Protein AF-A0A832B5G9-F1 (afdb_monomer_lite)

pLDDT: mean 91.31, std 9.63, range [51.28, 98.69]

Structure (mmCIF, N/CA/C/O backbone):
data_AF-A0A832B5G9-F1
#
_entry.id   AF-A0A832B5G9-F1
#
loop_
_atom_site.group_PDB
_atom_site.id
_atom_site.type_symbol
_atom_site.label_atom_id
_atom_site.label_alt_id
_atom_site.label_comp_id
_atom_site.label_asym_id
_atom_site.label_entity_id
_atom_site.label_seq_id
_atom_site.pdbx_PDB_ins_code
_atom_site.Cartn_x
_atom_site.Cartn_y
_atom_site.Cartn_z
_atom_site.occupancy
_atom_site.B_iso_or_equiv
_atom_site.auth_seq_id
_atom_site.auth_comp_id
_atom_site.auth_asym_id
_atom_site.auth_atom_id
_atom_site.pdbx_PDB_model_num
ATOM 1 N N . MET A 1 1 ? 8.593 -5.110 16.097 1.00 51.28 1 MET A N 1
ATOM 2 C CA . MET A 1 1 ? 7.770 -6.087 15.351 1.00 51.28 1 MET A CA 1
ATOM 3 C C . MET A 1 1 ? 7.594 -5.590 13.929 1.00 51.28 1 MET A C 1
ATOM 5 O O . MET A 1 1 ? 7.013 -4.530 13.738 1.00 51.28 1 MET A O 1
ATOM 9 N N . THR A 1 2 ? 8.142 -6.300 12.947 1.00 72.81 2 THR A N 1
ATOM 10 C CA . THR A 1 2 ? 8.162 -5.865 11.540 1.00 72.81 2 THR A CA 1
ATOM 11 C C . THR A 1 2 ? 7.071 -6.596 10.758 1.00 72.81 2 THR A C 1
ATOM 13 O O . THR A 1 2 ? 7.353 -7.395 9.870 1.00 72.81 2 THR A O 1
ATOM 16 N N . GLY A 1 3 ? 5.807 -6.389 11.142 1.00 87.50 3 GLY A N 1
ATOM 17 C CA . GLY A 1 3 ? 4.672 -6.914 10.383 1.00 87.50 3 GLY A CA 1
ATOM 18 C C . GLY A 1 3 ? 4.603 -6.275 8.992 1.00 87.50 3 GLY A C 1
ATOM 19 O O . GLY A 1 3 ? 5.015 -5.126 8.797 1.00 87.50 3 GLY A O 1
ATOM 20 N N . ARG A 1 4 ? 4.107 -7.030 8.011 1.00 97.12 4 ARG A N 1
ATOM 21 C CA . ARG A 1 4 ? 3.846 -6.554 6.647 1.00 97.12 4 ARG A CA 1
ATOM 22 C C . ARG A 1 4 ? 2.357 -6.670 6.350 1.00 97.12 4 ARG A C 1
ATOM 24 O O . ARG A 1 4 ? 1.709 -7.577 6.862 1.00 97.12 4 ARG A O 1
ATOM 31 N N . ALA A 1 5 ? 1.858 -5.770 5.516 1.00 98.19 5 ALA A N 1
ATOM 32 C CA . ALA A 1 5 ? 0.473 -5.735 5.080 1.00 98.19 5 ALA A CA 1
ATOM 33 C C . ALA A 1 5 ? 0.392 -5.554 3.562 1.00 98.19 5 ALA A C 1
ATOM 35 O O . ALA A 1 5 ? 1.137 -4.752 2.990 1.00 98.19 5 ALA A O 1
ATOM 36 N N . LEU A 1 6 ? -0.517 -6.284 2.923 1.00 98.50 6 LEU A N 1
ATOM 37 C CA . LEU A 1 6 ? -0.859 -6.103 1.518 1.00 98.50 6 LEU A CA 1
ATOM 38 C C . LEU A 1 6 ? -1.798 -4.903 1.374 1.00 98.50 6 LEU A C 1
ATOM 40 O O . LEU A 1 6 ? -2.820 -4.821 2.052 1.00 98.50 6 LEU A O 1
ATOM 44 N N . VAL A 1 7 ? -1.458 -3.985 0.476 1.00 98.38 7 VAL A N 1
ATOM 45 C CA . VAL A 1 7 ? -2.344 -2.903 0.049 1.00 98.38 7 VAL A CA 1
ATOM 46 C C . VAL A 1 7 ? -3.038 -3.348 -1.227 1.00 98.38 7 VAL A C 1
ATOM 48 O O . VAL A 1 7 ? -2.383 -3.698 -2.211 1.00 98.38 7 VAL A O 1
ATOM 51 N N . LEU A 1 8 ? -4.361 -3.325 -1.200 1.00 98.44 8 LEU A N 1
ATOM 52 C CA . LEU A 1 8 ? -5.223 -3.535 -2.347 1.00 98.44 8 LEU A CA 1
ATOM 53 C C . LEU A 1 8 ? -5.675 -2.186 -2.895 1.00 98.44 8 LEU A C 1
ATOM 55 O O . LEU A 1 8 ? -5.875 -1.222 -2.151 1.00 98.44 8 LEU A O 1
ATOM 59 N N . ASN A 1 9 ? -5.868 -2.132 -4.202 1.00 97.44 9 ASN A N 1
ATOM 60 C CA . ASN A 1 9 ? -6.570 -1.038 -4.847 1.00 97.44 9 ASN A CA 1
ATOM 61 C C . ASN A 1 9 ? -8.070 -1.080 -4.494 1.00 97.44 9 ASN A C 1
ATOM 63 O O . ASN A 1 9 ? -8.562 -2.099 -4.008 1.00 97.44 9 ASN A O 1
ATOM 67 N N . ALA A 1 10 ? -8.821 -0.018 -4.793 1.00 97.25 10 ALA A N 1
ATOM 68 C CA . ALA A 1 10 ? -10.275 0.019 -4.574 1.00 97.25 10 ALA A CA 1
ATOM 69 C C . ALA A 1 10 ? -11.028 -1.123 -5.295 1.00 97.25 10 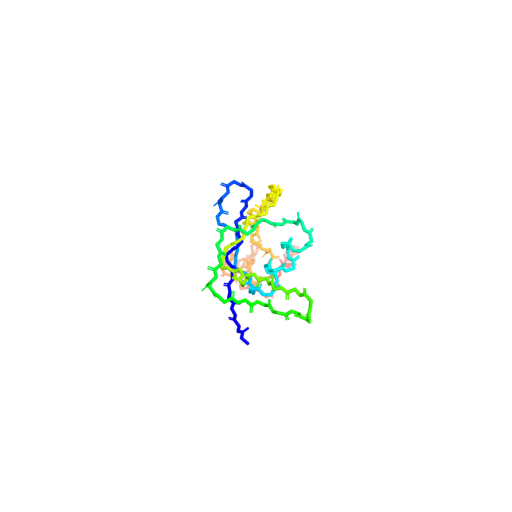ALA A C 1
ATOM 71 O O . ALA A 1 10 ? -12.082 -1.565 -4.849 1.00 97.25 10 ALA A O 1
ATOM 72 N N . THR A 1 11 ? -10.445 -1.647 -6.376 1.00 96.75 11 THR A N 1
ATOM 73 C CA . THR A 1 11 ? -10.907 -2.797 -7.172 1.00 96.75 11 THR A CA 1
ATOM 74 C C . THR A 1 11 ? -10.490 -4.164 -6.615 1.00 96.75 11 THR A C 1
ATOM 76 O O . THR A 1 11 ? -10.687 -5.170 -7.286 1.00 96.75 11 THR A O 1
ATOM 79 N N . TYR A 1 12 ? -9.900 -4.230 -5.415 1.00 96.88 12 TYR A N 1
ATOM 80 C CA . TYR A 1 12 ? -9.309 -5.438 -4.807 1.00 96.88 12 TYR A CA 1
ATOM 81 C C . TYR A 1 12 ? -8.076 -6.016 -5.525 1.00 96.88 12 TYR A C 1
ATOM 83 O O . TYR A 1 12 ? -7.541 -7.042 -5.109 1.00 96.88 12 TYR A O 1
ATOM 91 N N . GLU A 1 13 ? -7.558 -5.347 -6.552 1.00 96.12 13 GLU A N 1
ATOM 92 C CA . GLU A 1 13 ? -6.298 -5.733 -7.188 1.00 96.12 13 GLU A CA 1
ATOM 93 C C . GLU A 1 13 ? -5.114 -5.480 -6.242 1.00 96.12 13 GLU A C 1
ATOM 95 O O . GLU A 1 13 ? -5.034 -4.436 -5.590 1.00 96.12 13 GLU A O 1
ATOM 100 N N . ALA A 1 14 ? -4.164 -6.415 -6.176 1.00 96.12 14 ALA A N 1
ATOM 101 C CA . ALA A 1 14 ? -2.962 -6.259 -5.362 1.00 96.12 14 ALA A CA 1
ATOM 102 C C . ALA A 1 14 ? -2.100 -5.087 -5.866 1.00 96.12 14 ALA A C 1
ATOM 104 O O . ALA A 1 14 ? -1.680 -5.068 -7.023 1.00 96.12 14 ALA A O 1
ATOM 105 N N . LEU A 1 15 ? -1.815 -4.125 -4.984 1.00 95.44 15 LEU A N 1
ATOM 106 C CA . LEU A 1 15 ? -1.070 -2.912 -5.316 1.00 95.44 15 LEU A CA 1
ATOM 107 C C . LEU A 1 15 ? 0.405 -3.037 -4.916 1.00 95.44 15 LEU A C 1
ATOM 109 O O . LEU A 1 15 ? 1.302 -2.942 -5.752 1.00 95.44 15 LEU A O 1
ATOM 113 N N . CYS A 1 16 ? 0.666 -3.227 -3.623 1.00 96.12 16 CYS A N 1
ATOM 114 C CA . CYS A 1 16 ? 2.013 -3.351 -3.067 1.00 96.12 16 CYS A CA 1
ATOM 115 C C . CYS A 1 16 ? 1.971 -3.892 -1.632 1.00 96.12 16 CYS A C 1
ATOM 117 O O . CYS A 1 16 ? 0.905 -4.064 -1.047 1.00 96.12 16 CYS A O 1
ATOM 119 N N . VAL A 1 17 ? 3.142 -4.135 -1.041 1.00 97.69 17 VAL A N 1
ATOM 120 C CA . VAL A 1 17 ? 3.277 -4.529 0.367 1.00 97.69 17 VAL A CA 1
ATOM 121 C C . VAL A 1 17 ? 3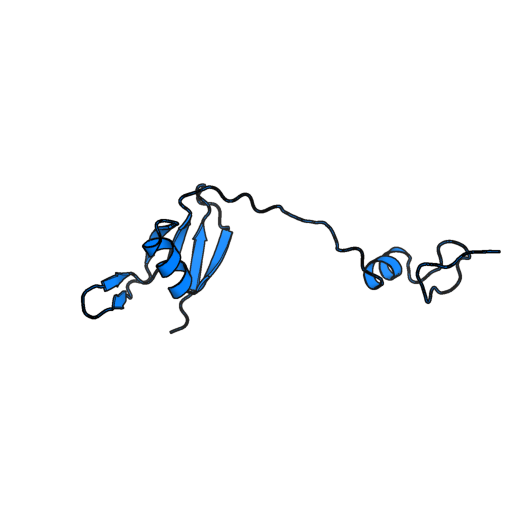.949 -3.402 1.146 1.00 97.69 17 VAL A C 1
ATOM 123 O O . VAL A 1 17 ? 4.988 -2.886 0.736 1.00 97.69 17 VAL A O 1
ATOM 126 N N . VAL A 1 18 ? 3.371 -3.039 2.288 1.00 97.75 18 VAL A N 1
ATOM 127 C CA . VAL A 1 18 ? 3.892 -2.014 3.206 1.00 97.75 18 VAL A CA 1
ATOM 128 C C . VAL A 1 18 ? 4.102 -2.602 4.602 1.00 97.75 18 VAL A C 1
ATOM 130 O O . VAL A 1 18 ? 3.750 -3.750 4.867 1.00 97.75 18 VAL A O 1
ATOM 133 N N . SER A 1 19 ? 4.688 -1.835 5.524 1.00 97.94 19 SER A N 1
ATOM 134 C CA . SER A 1 19 ? 4.714 -2.237 6.935 1.00 97.94 19 SER A CA 1
ATOM 135 C C . SER A 1 19 ? 3.308 -2.191 7.539 1.00 97.94 19 SER A C 1
ATOM 137 O O . SER A 1 19 ? 2.515 -1.310 7.198 1.00 97.94 19 SER A O 1
ATOM 139 N N . SER A 1 20 ? 3.013 -3.080 8.488 1.00 97.19 20 SER A N 1
ATOM 140 C CA . SER A 1 20 ? 1.722 -3.092 9.194 1.00 97.19 20 SER A CA 1
ATOM 141 C C . SER A 1 20 ? 1.424 -1.753 9.881 1.00 97.19 20 SER A C 1
ATOM 143 O O . SER A 1 20 ? 0.289 -1.285 9.856 1.00 97.19 20 SER A O 1
ATOM 145 N N . ARG A 1 21 ? 2.456 -1.048 10.370 1.00 96.44 21 ARG A N 1
ATOM 146 C CA . ARG A 1 21 ? 2.317 0.311 10.922 1.00 96.44 21 ARG A CA 1
ATOM 147 C C . ARG A 1 21 ? 1.867 1.325 9.869 1.00 96.44 21 ARG A C 1
ATOM 149 O O . ARG A 1 21 ? 1.029 2.167 10.166 1.00 96.44 21 ARG A O 1
ATOM 156 N N . ARG A 1 22 ? 2.416 1.273 8.650 1.00 97.75 22 ARG A N 1
ATOM 157 C CA . ARG A 1 22 ? 1.997 2.173 7.564 1.00 97.75 22 ARG A CA 1
ATOM 158 C C . ARG A 1 22 ? 0.571 1.865 7.116 1.00 97.75 22 ARG A C 1
ATOM 160 O O . ARG A 1 22 ? -0.185 2.798 6.882 1.00 97.75 22 ARG A O 1
ATOM 167 N N . ALA A 1 23 ? 0.204 0.587 7.037 1.00 98.06 23 ALA A N 1
ATOM 168 C CA . ALA A 1 23 ? -1.171 0.188 6.755 1.00 98.06 23 ALA A CA 1
ATOM 169 C C . ALA A 1 23 ? -2.145 0.694 7.829 1.00 98.06 23 ALA A C 1
ATOM 171 O O . ALA A 1 23 ? -3.187 1.231 7.478 1.00 98.06 23 ALA A O 1
ATOM 172 N N . LEU A 1 24 ? -1.775 0.621 9.114 1.00 97.69 24 LEU A N 1
ATOM 173 C CA . LEU A 1 24 ? -2.594 1.180 10.193 1.00 97.69 24 LEU A CA 1
ATOM 174 C C . LEU A 1 24 ? -2.801 2.687 10.016 1.00 97.69 24 LEU A C 1
ATOM 176 O O . LEU A 1 24 ? -3.922 3.158 10.135 1.00 97.69 24 LEU A O 1
ATOM 180 N N . VAL A 1 25 ? -1.739 3.437 9.704 1.00 97.81 25 VAL A N 1
ATOM 181 C CA . VAL A 1 25 ? -1.847 4.887 9.466 1.00 97.81 25 VAL A CA 1
ATOM 182 C C . VAL A 1 25 ? -2.804 5.194 8.313 1.00 97.81 25 VAL A C 1
ATOM 184 O O . VAL A 1 25 ? -3.580 6.129 8.427 1.00 97.81 25 VAL A O 1
ATOM 187 N N . LEU A 1 26 ? -2.796 4.402 7.235 1.00 98.12 26 LEU A N 1
ATOM 188 C CA . LEU A 1 26 ? -3.749 4.583 6.132 1.00 98.12 26 LEU A CA 1
ATOM 189 C C . LEU A 1 26 ? -5.201 4.365 6.572 1.00 98.12 26 LEU A C 1
ATOM 191 O O . LEU A 1 26 ? -6.075 5.075 6.090 1.00 98.12 26 LEU A O 1
ATOM 195 N N . VAL A 1 27 ? -5.444 3.409 7.473 1.00 98.00 27 VAL A N 1
ATOM 196 C CA . VAL A 1 27 ? -6.782 3.155 8.024 1.00 98.00 27 VAL A CA 1
ATOM 197 C C . VAL A 1 27 ? -7.225 4.277 8.956 1.00 98.00 27 VAL A C 1
ATOM 199 O O . VAL A 1 27 ? -8.350 4.742 8.857 1.00 98.00 27 VAL A O 1
ATOM 202 N N . LEU A 1 28 ? -6.337 4.749 9.833 1.00 97.31 28 LEU A N 1
ATOM 203 C CA . LEU A 1 28 ? -6.641 5.837 10.770 1.00 97.31 28 LEU A CA 1
ATOM 204 C C . LEU A 1 28 ? -6.864 7.192 10.085 1.00 97.31 28 LEU A C 1
ATOM 206 O O . LEU A 1 28 ? -7.497 8.062 10.668 1.00 97.31 28 LEU A O 1
ATOM 210 N N . ASP A 1 29 ? -6.310 7.375 8.889 1.00 98.06 29 ASP A N 1
ATOM 211 C CA . ASP A 1 29 ? -6.449 8.582 8.067 1.00 98.06 29 ASP A CA 1
ATOM 212 C C . ASP A 1 29 ? -7.598 8.457 7.044 1.00 98.06 29 ASP A C 1
ATOM 214 O O . ASP A 1 29 ? -7.632 9.196 6.064 1.00 98.06 29 ASP A O 1
ATOM 218 N N . ASP A 1 30 ? -8.479 7.457 7.205 1.00 97.94 30 ASP A N 1
ATOM 219 C CA . ASP A 1 30 ? -9.629 7.151 6.335 1.00 97.94 30 ASP A CA 1
ATOM 220 C C . ASP A 1 30 ? -9.284 6.940 4.840 1.00 97.94 30 ASP A C 1
ATOM 222 O O . ASP A 1 30 ? -10.141 6.948 3.950 1.00 97.94 30 ASP A O 1
ATOM 226 N N . LYS A 1 31 ? -8.005 6.689 4.535 1.00 98.12 31 LYS A N 1
ATOM 227 C CA . LYS A 1 31 ? -7.499 6.431 3.174 1.00 98.12 31 LYS A CA 1
ATOM 228 C C . LYS A 1 31 ? -7.603 4.971 2.763 1.00 98.12 31 LYS A C 1
ATOM 230 O O . LYS A 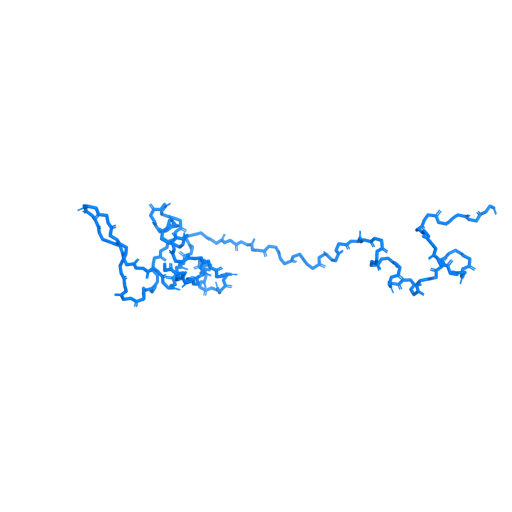1 31 ? -7.454 4.659 1.576 1.00 98.12 31 LYS A O 1
ATOM 235 N N . ALA A 1 32 ? -7.779 4.078 3.727 1.00 98.44 32 ALA A N 1
ATOM 236 C CA . ALA A 1 32 ? -7.925 2.659 3.485 1.00 98.44 32 ALA A CA 1
ATOM 237 C C . ALA A 1 32 ? -8.867 2.009 4.494 1.00 98.44 32 ALA A C 1
ATOM 239 O O . ALA A 1 32 ? -8.951 2.411 5.646 1.00 98.44 32 ALA A O 1
ATOM 240 N N . GLU A 1 33 ? -9.502 0.928 4.078 1.00 98.25 33 GLU A N 1
ATOM 241 C CA . GLU A 1 33 ? -10.309 0.077 4.937 1.00 98.25 33 GLU A CA 1
ATOM 242 C C . GLU A 1 33 ? -9.527 -1.184 5.310 1.00 98.25 33 GLU A C 1
ATOM 244 O O . GLU A 1 33 ? -8.800 -1.761 4.491 1.00 98.25 33 GLU A O 1
ATOM 249 N N . LEU A 1 34 ? -9.684 -1.637 6.554 1.00 98.19 34 LEU A N 1
ATOM 250 C CA . LEU A 1 34 ? -9.134 -2.912 6.997 1.00 98.19 34 LEU A CA 1
ATOM 251 C C . LEU A 1 34 ? -9.917 -4.064 6.359 1.00 98.19 34 LEU A C 1
ATOM 253 O O . LEU A 1 34 ? -11.103 -4.229 6.620 1.00 98.19 34 LEU A O 1
ATOM 257 N N . VAL A 1 35 ? -9.228 -4.898 5.581 1.00 98.38 35 VAL A N 1
ATOM 258 C CA . VAL A 1 35 ? -9.816 -6.112 4.990 1.00 98.38 35 VAL A CA 1
ATOM 259 C C . VAL A 1 35 ? -9.508 -7.330 5.853 1.00 98.38 35 VAL A C 1
ATOM 261 O O . VAL A 1 35 ? -10.363 -8.185 6.063 1.00 98.38 35 VAL A O 1
ATOM 264 N N . HIS A 1 36 ? -8.278 -7.419 6.360 1.00 98.31 36 HIS A N 1
ATOM 265 C CA . HIS A 1 36 ? -7.846 -8.527 7.201 1.00 98.31 36 HIS A CA 1
ATOM 266 C C . HIS A 1 36 ? -6.803 -8.064 8.223 1.00 98.31 36 HIS A C 1
ATOM 268 O O . HIS A 1 36 ? -5.933 -7.241 7.916 1.00 98.31 36 HIS A O 1
ATOM 274 N N . GLY A 1 37 ? -6.894 -8.598 9.442 1.00 97.06 37 GLY A N 1
ATOM 275 C CA . GLY A 1 37 ? -5.927 -8.389 10.519 1.00 97.06 37 GLY A CA 1
ATOM 276 C C . GLY A 1 37 ? -5.134 -9.660 10.823 1.00 97.06 37 GLY A C 1
ATOM 277 O O . GLY A 1 37 ? -5.544 -10.756 10.457 1.00 97.06 37 GLY A O 1
ATOM 278 N N . THR A 1 38 ? -3.997 -9.537 11.505 1.00 96.06 38 THR A N 1
ATOM 279 C CA . THR A 1 38 ? -3.156 -10.693 11.888 1.00 96.06 38 THR A CA 1
ATOM 280 C C . THR A 1 38 ? -3.644 -11.429 13.143 1.00 96.06 38 THR A C 1
ATOM 282 O O . THR A 1 38 ? -3.036 -12.416 13.546 1.00 96.06 38 THR A O 1
ATOM 285 N N . GLY A 1 39 ? -4.682 -10.916 13.811 1.00 94.88 39 GLY A N 1
ATOM 286 C CA . GLY A 1 39 ? -5.092 -11.334 15.158 1.00 94.88 39 GLY A CA 1
ATOM 287 C C . GLY A 1 39 ? -4.286 -10.681 16.290 1.00 94.88 39 GLY A C 1
ATOM 288 O O . GLY A 1 39 ? -4.640 -10.834 17.455 1.00 94.88 39 GLY A O 1
ATOM 289 N N . ARG A 1 40 ? -3.222 -9.927 15.974 1.00 95.19 40 ARG A N 1
ATOM 290 C CA . ARG A 1 40 ? -2.516 -9.060 16.934 1.00 95.19 40 ARG A CA 1
ATOM 291 C C . ARG A 1 40 ? -3.124 -7.660 16.937 1.00 95.19 40 ARG A C 1
ATOM 293 O O . ARG A 1 40 ? -3.853 -7.290 16.020 1.00 95.19 40 ARG A O 1
ATOM 300 N N . GLU A 1 41 ? -2.762 -6.856 17.934 1.00 96.12 41 GLU A N 1
ATOM 301 C CA . GLU A 1 41 ? -3.258 -5.487 18.089 1.00 96.12 41 GLU A CA 1
ATOM 302 C C . GLU A 1 41 ? -2.131 -4.485 18.362 1.00 96.12 41 GLU A C 1
ATOM 304 O O . GLU A 1 41 ? -1.182 -4.756 19.103 1.00 96.12 41 GLU A O 1
ATOM 309 N N . TYR A 1 42 ? -2.284 -3.283 17.815 1.00 94.44 42 TYR A N 1
ATOM 310 C CA . TYR A 1 42 ? -1.645 -2.070 18.304 1.00 94.44 42 TYR A CA 1
ATOM 311 C C . TYR A 1 42 ? -2.451 -1.501 19.466 1.00 94.44 42 TYR A C 1
ATOM 313 O O . TYR A 1 42 ? -3.677 -1.460 19.422 1.00 94.44 42 TYR A O 1
ATOM 321 N N . ARG A 1 43 ? -1.766 -1.017 20.502 1.00 95.12 43 ARG A N 1
ATOM 322 C CA . ARG A 1 43 ? -2.412 -0.445 21.687 1.00 95.12 43 ARG A CA 1
ATOM 323 C C . ARG A 1 43 ? -1.897 0.962 21.951 1.00 95.12 43 ARG A C 1
ATOM 325 O O . ARG A 1 43 ? -0.693 1.200 21.871 1.00 95.12 43 ARG A O 1
ATOM 332 N N . SER A 1 44 ? -2.810 1.862 22.285 1.00 92.31 44 SER A N 1
ATOM 333 C CA . SER A 1 44 ? -2.531 3.115 22.982 1.00 92.31 44 SER A CA 1
ATOM 334 C C . SER A 1 44 ? -3.117 3.033 24.393 1.00 92.31 44 SER A C 1
ATOM 336 O O . SER A 1 44 ? -3.753 2.041 24.750 1.00 92.31 44 SER A O 1
ATOM 338 N N . GLU A 1 45 ? -2.918 4.069 25.205 1.00 96.19 45 GLU A N 1
ATOM 339 C CA . GLU A 1 45 ? -3.528 4.148 26.539 1.00 96.19 45 GLU A CA 1
ATOM 340 C C . GLU A 1 45 ? -5.060 3.995 26.486 1.00 96.19 45 GLU A C 1
ATOM 342 O O . GLU A 1 45 ? -5.655 3.360 27.351 1.00 96.19 45 GLU A O 1
ATOM 347 N N . ARG A 1 46 ? -5.699 4.548 25.446 1.00 96.88 46 ARG A N 1
ATOM 348 C CA . ARG A 1 46 ? -7.162 4.688 25.365 1.00 96.88 46 ARG A CA 1
ATOM 349 C C . ARG A 1 46 ? -7.814 3.871 24.255 1.00 96.88 46 ARG A C 1
ATOM 351 O O . ARG A 1 46 ? -9.035 3.844 24.169 1.00 96.88 46 ARG A O 1
ATOM 358 N N . ALA A 1 47 ? -7.031 3.238 23.385 1.00 94.88 47 ALA A N 1
ATOM 359 C CA . ALA A 1 47 ? -7.553 2.559 22.206 1.00 94.88 47 ALA A CA 1
ATOM 360 C C . ALA A 1 47 ? -6.743 1.315 21.843 1.00 94.88 47 ALA A C 1
ATOM 362 O O . ALA A 1 47 ? -5.563 1.173 22.177 1.00 94.88 47 ALA A O 1
ATOM 363 N N . ARG A 1 48 ? -7.395 0.413 21.115 1.00 96.31 48 ARG A N 1
ATOM 364 C CA . ARG A 1 48 ? -6.789 -0.784 20.537 1.00 96.31 48 ARG A CA 1
ATOM 365 C C . ARG A 1 48 ? -7.175 -0.845 19.072 1.00 96.31 48 ARG A C 1
ATOM 367 O O . ARG A 1 48 ? -8.322 -0.574 18.731 1.00 96.31 48 ARG A O 1
ATOM 374 N N . PHE A 1 49 ? -6.213 -1.184 18.229 1.00 95.88 49 PHE A N 1
ATOM 375 C CA . PHE A 1 49 ? -6.404 -1.287 16.793 1.00 95.88 49 PHE A CA 1
ATOM 376 C C . PHE A 1 49 ? -5.879 -2.636 16.316 1.00 95.88 49 PHE A C 1
ATOM 378 O O . PHE A 1 49 ? -4.757 -2.995 16.675 1.00 95.88 49 PHE A O 1
ATOM 385 N N . PRO A 1 50 ? -6.625 -3.378 15.489 1.00 96.75 50 PRO A N 1
ATOM 386 C CA . PRO A 1 50 ? -6.115 -4.609 14.900 1.00 96.75 50 PRO A CA 1
ATOM 387 C C . PRO A 1 50 ? -4.859 -4.316 14.071 1.00 96.75 50 PRO A C 1
ATOM 389 O O . PRO A 1 50 ? -4.789 -3.317 13.353 1.00 96.75 50 PRO A O 1
ATOM 392 N N . GLU A 1 51 ? -3.849 -5.180 14.163 1.00 97.44 51 GLU A N 1
ATOM 393 C CA . GLU A 1 51 ? -2.681 -5.090 13.294 1.00 97.44 51 GLU A CA 1
ATOM 394 C C . GLU A 1 51 ? -3.084 -5.507 11.870 1.00 97.44 51 GLU A C 1
ATOM 396 O O . GLU A 1 51 ? -3.444 -6.671 11.663 1.00 97.44 51 GLU A O 1
ATOM 401 N N . PRO A 1 52 ? -2.999 -4.607 10.873 1.00 98.06 52 PRO A N 1
ATOM 402 C CA . PRO A 1 52 ? -3.439 -4.931 9.525 1.00 98.06 52 PRO A CA 1
ATOM 403 C C . PRO A 1 52 ? -2.490 -5.915 8.843 1.00 98.06 52 PRO A C 1
ATOM 405 O O . PRO A 1 52 ? -1.269 -5.736 8.875 1.00 98.06 52 PRO A O 1
ATOM 408 N N . SER A 1 53 ? -3.062 -6.910 8.168 1.00 98.06 53 SER A N 1
ATOM 409 C CA . SER A 1 53 ? -2.374 -7.794 7.218 1.00 98.06 53 SER A CA 1
ATOM 410 C C . SER A 1 53 ? -2.822 -7.542 5.779 1.00 98.06 53 SER A C 1
ATOM 412 O O . SER A 1 53 ? -2.035 -7.745 4.855 1.00 98.06 53 SER A O 1
ATOM 414 N N . VAL A 1 54 ? -4.045 -7.040 5.578 1.00 98.50 54 VAL A N 1
ATOM 415 C CA . VAL A 1 54 ? -4.557 -6.595 4.277 1.00 98.50 54 VAL A CA 1
ATOM 416 C C . VAL A 1 54 ? -5.416 -5.344 4.465 1.00 98.50 54 VAL A C 1
ATOM 418 O O . VAL A 1 54 ? -6.322 -5.332 5.301 1.00 98.50 54 VAL A O 1
ATOM 421 N N . VAL A 1 55 ? -5.157 -4.303 3.674 1.00 98.69 55 VAL A N 1
ATOM 422 C CA . VAL A 1 55 ? -5.970 -3.077 3.619 1.00 98.69 55 VAL A CA 1
ATOM 423 C C . VAL A 1 55 ? -6.353 -2.758 2.179 1.00 98.69 55 VAL A C 1
ATOM 425 O O . VAL A 1 55 ? -5.587 -3.052 1.264 1.00 98.69 55 VAL A O 1
ATOM 428 N N . ARG A 1 56 ? -7.512 -2.136 1.968 1.00 98.62 56 ARG A N 1
ATOM 429 C CA . ARG A 1 56 ? -7.997 -1.698 0.652 1.00 98.62 56 ARG A CA 1
ATOM 430 C C . ARG A 1 56 ? -8.053 -0.183 0.608 1.00 98.62 56 ARG A C 1
ATOM 432 O O . ARG A 1 56 ? -8.686 0.409 1.468 1.00 98.62 56 A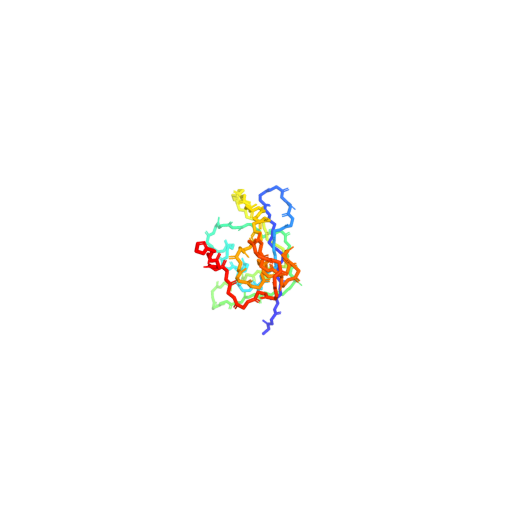RG A O 1
ATOM 439 N N . LEU A 1 57 ? -7.425 0.444 -0.382 1.00 98.50 57 LEU A N 1
ATOM 440 C CA . LEU A 1 57 ? -7.532 1.892 -0.564 1.00 98.50 57 LEU A CA 1
ATOM 441 C C . LEU A 1 57 ? -8.981 2.297 -0.860 1.00 98.50 57 LEU A C 1
ATOM 443 O O . LEU A 1 57 ? -9.645 1.663 -1.679 1.00 98.50 57 LEU A O 1
ATOM 447 N N . SER A 1 58 ? -9.439 3.381 -0.235 1.00 97.94 58 SER A N 1
ATOM 448 C CA . SER A 1 58 ? -10.797 3.917 -0.422 1.00 97.94 58 SER A CA 1
ATOM 449 C C . SER A 1 58 ? -11.008 4.489 -1.830 1.00 97.94 58 SER A C 1
ATOM 451 O O . SER A 1 58 ? -12.131 4.593 -2.313 1.00 97.94 58 SER A O 1
ATOM 453 N N . GLN A 1 59 ? -9.920 4.868 -2.505 1.00 96.88 59 GLN A N 1
ATOM 454 C CA . GLN A 1 59 ? -9.934 5.436 -3.849 1.00 96.88 59 GLN A CA 1
ATOM 455 C C . GLN A 1 59 ? -9.078 4.609 -4.802 1.00 96.88 59 GLN A C 1
ATOM 457 O O . GLN A 1 59 ? -8.043 4.054 -4.425 1.00 96.88 59 GLN A O 1
ATOM 462 N N . TYR A 1 60 ? -9.507 4.559 -6.063 1.00 95.81 60 TYR A N 1
ATOM 463 C CA . TYR A 1 60 ? -8.764 3.878 -7.110 1.00 95.81 60 TYR A CA 1
ATOM 464 C C . TYR A 1 60 ? -7.468 4.628 -7.434 1.00 95.81 60 TYR A C 1
ATOM 466 O O . TYR A 1 60 ? -7.493 5.782 -7.866 1.00 95.81 60 TYR A O 1
ATOM 474 N N . VAL A 1 61 ? -6.331 3.949 -7.281 1.00 92.69 61 VAL A N 1
ATOM 475 C CA . VAL A 1 61 ? -5.019 4.472 -7.675 1.00 92.69 61 VAL A CA 1
ATOM 476 C C . VAL A 1 61 ? -4.595 3.819 -8.981 1.00 92.69 61 VAL A C 1
ATOM 478 O O . VAL A 1 61 ? -4.280 2.631 -9.039 1.00 92.69 61 VAL A O 1
ATOM 481 N N . ARG A 1 62 ? -4.533 4.616 -10.050 1.00 90.38 62 ARG A N 1
ATOM 482 C CA . ARG A 1 62 ? -3.942 4.178 -11.314 1.00 90.38 62 ARG A CA 1
ATOM 483 C C . ARG A 1 62 ? -2.423 4.210 -11.181 1.00 90.38 62 ARG A C 1
ATOM 485 O O . ARG A 1 62 ? -1.836 5.285 -11.225 1.00 90.38 62 ARG A O 1
ATOM 492 N N . ILE A 1 63 ? -1.780 3.049 -11.070 1.00 81.38 63 ILE A N 1
ATOM 493 C CA . ILE A 1 63 ? -0.320 2.963 -11.190 1.00 81.38 63 ILE A CA 1
ATOM 494 C C . ILE A 1 63 ? 0.039 3.064 -12.675 1.00 81.38 63 ILE A C 1
ATOM 496 O O . ILE A 1 63 ? -0.316 2.166 -13.447 1.00 81.38 63 ILE A O 1
ATOM 500 N N . PRO A 1 64 ? 0.750 4.117 -13.115 1.00 76.00 64 PRO A N 1
ATOM 501 C CA . PRO A 1 64 ? 1.291 4.143 -14.459 1.00 76.00 64 PRO A CA 1
ATOM 502 C C . PRO A 1 64 ? 2.314 3.012 -14.563 1.00 76.00 64 PRO A C 1
ATOM 504 O O . PRO A 1 64 ? 3.362 3.055 -13.919 1.00 76.00 64 PRO A O 1
ATOM 507 N N . ARG A 1 65 ? 2.026 1.986 -15.369 1.00 68.62 65 ARG A N 1
ATOM 508 C CA . ARG A 1 65 ? 3.036 1.007 -15.784 1.00 68.62 65 ARG A CA 1
ATOM 509 C C . ARG A 1 65 ? 4.030 1.733 -16.689 1.00 68.62 65 ARG A C 1
ATOM 511 O O . ARG A 1 65 ? 3.884 1.733 -17.907 1.00 68.62 65 ARG A O 1
ATOM 518 N N . GLN A 1 66 ? 4.996 2.438 -16.107 1.00 63.38 66 GLN A N 1
ATOM 519 C CA . GLN A 1 66 ? 6.069 3.034 -16.890 1.00 63.38 66 GLN A CA 1
ATOM 520 C C . GLN A 1 66 ? 7.085 1.951 -17.240 1.00 63.38 66 GLN A C 1
ATOM 522 O O . GLN A 1 66 ? 8.077 1.754 -16.551 1.00 63.38 66 GLN A O 1
ATOM 527 N N . THR A 1 67 ? 6.863 1.303 -18.378 1.00 60.91 67 THR A N 1
ATOM 528 C CA . THR A 1 67 ? 7.897 0.565 -19.118 1.00 60.91 67 THR A CA 1
ATOM 529 C C . THR A 1 67 ? 8.756 1.531 -19.942 1.00 60.91 67 THR A C 1
ATOM 531 O O . THR A 1 67 ? 9.181 1.215 -21.048 1.00 60.91 67 THR A O 1
ATOM 534 N N . LYS A 1 68 ? 8.982 2.765 -19.470 1.00 64.62 68 LYS A N 1
ATOM 535 C CA . LYS A 1 68 ? 9.983 3.622 -20.104 1.00 64.62 68 LYS A CA 1
ATOM 536 C C . LYS A 1 68 ? 11.319 3.198 -19.527 1.00 64.62 68 LYS A C 1
ATOM 538 O O . LYS A 1 68 ? 11.667 3.591 -18.418 1.00 64.62 68 LYS A O 1
ATOM 543 N N . VAL A 1 69 ? 12.037 2.357 -20.270 1.00 69.31 69 VAL A N 1
ATOM 544 C CA . VAL A 1 69 ? 13.458 2.124 -20.010 1.00 69.31 69 VAL A CA 1
ATOM 545 C C . VAL A 1 69 ? 14.104 3.503 -19.986 1.00 69.31 69 VAL A C 1
ATOM 547 O O . VAL A 1 69 ? 14.068 4.222 -20.985 1.00 69.31 69 VAL A O 1
ATOM 550 N N . ALA A 1 70 ? 14.603 3.914 -18.822 1.00 75.00 70 ALA A N 1
ATOM 551 C CA . ALA A 1 70 ? 15.322 5.169 -18.706 1.00 75.00 70 ALA A CA 1
ATOM 552 C C . ALA A 1 70 ? 16.503 5.114 -19.682 1.00 75.00 70 ALA A C 1
ATOM 554 O O . ALA A 1 70 ? 17.374 4.251 -19.548 1.00 75.00 70 ALA A O 1
ATOM 555 N N . ILE A 1 71 ? 16.507 6.002 -20.681 1.00 81.94 71 ILE A N 1
ATOM 556 C CA . ILE A 1 71 ? 17.608 6.105 -21.637 1.00 81.94 71 ILE A CA 1
ATOM 557 C C . ILE A 1 71 ? 18.810 6.641 -20.863 1.00 81.94 71 ILE A C 1
ATOM 559 O O . ILE A 1 71 ? 18.930 7.827 -20.574 1.00 81.94 71 ILE A O 1
ATOM 563 N N . SER A 1 72 ? 19.679 5.722 -20.473 1.00 87.69 72 SER A N 1
ATOM 564 C CA . SER A 1 72 ? 20.968 5.983 -19.851 1.00 87.69 72 SER A CA 1
ATOM 565 C C . SER A 1 72 ? 22.085 5.738 -20.860 1.00 87.69 72 SER A C 1
ATOM 567 O O . SER A 1 72 ? 21.917 4.984 -21.822 1.00 87.69 72 SER A O 1
ATOM 569 N N . ARG A 1 73 ? 23.272 6.294 -20.595 1.00 88.88 73 ARG A N 1
ATOM 570 C CA . ARG A 1 73 ? 24.474 6.002 -21.392 1.00 88.88 73 ARG A CA 1
ATOM 571 C C . ARG A 1 73 ? 24.699 4.500 -21.573 1.00 88.88 73 ARG A C 1
ATOM 573 O O . ARG A 1 73 ? 24.911 4.040 -22.686 1.00 88.88 73 ARG A O 1
ATOM 580 N N . ARG A 1 74 ? 24.549 3.726 -20.492 1.00 88.88 74 ARG A N 1
ATOM 581 C CA . ARG A 1 74 ? 24.677 2.260 -20.523 1.00 88.88 74 ARG A CA 1
ATOM 582 C C . ARG A 1 74 ? 23.661 1.601 -21.451 1.00 88.88 74 ARG A C 1
ATOM 584 O O . ARG A 1 74 ? 24.046 0.735 -22.223 1.00 88.88 74 ARG A O 1
ATOM 591 N N . SER A 1 75 ? 22.390 2.006 -21.401 1.00 90.12 75 SER A N 1
ATOM 592 C CA . SER A 1 75 ? 21.369 1.421 -22.281 1.00 90.12 75 SER A CA 1
ATOM 593 C C . SER A 1 75 ? 21.573 1.788 -23.751 1.00 90.12 75 SER A C 1
ATOM 595 O O . SER A 1 75 ? 21.262 0.970 -24.607 1.00 90.12 75 SER A O 1
ATOM 597 N N . VAL A 1 76 ? 22.116 2.975 -24.050 1.00 90.50 76 VAL A N 1
ATOM 598 C CA . VAL A 1 76 ? 22.444 3.370 -25.432 1.00 90.50 76 VAL A CA 1
ATOM 599 C C . VAL A 1 76 ? 23.604 2.527 -25.962 1.00 90.50 76 VAL A C 1
ATOM 601 O O . VAL A 1 76 ? 23.459 1.902 -27.005 1.00 90.50 76 VAL A O 1
ATOM 604 N N . PHE A 1 77 ? 24.701 2.396 -25.205 1.00 92.50 77 PHE A N 1
ATOM 605 C CA . PHE A 1 77 ? 25.816 1.531 -25.610 1.00 92.50 77 PHE A CA 1
ATOM 606 C C . PHE A 1 77 ? 25.404 0.067 -25.773 1.00 92.50 77 PHE A C 1
ATOM 608 O O . PHE A 1 77 ? 25.822 -0.573 -26.731 1.00 92.50 77 PHE A O 1
ATOM 615 N N . ALA A 1 78 ? 24.569 -0.457 -24.872 1.00 91.19 78 ALA A N 1
ATOM 616 C CA . ALA A 1 78 ? 24.070 -1.824 -24.979 1.00 91.19 78 ALA A CA 1
ATOM 617 C C . ALA A 1 78 ? 23.189 -2.024 -26.225 1.00 91.19 78 ALA A C 1
ATOM 619 O O . ALA A 1 78 ? 23.339 -3.031 -26.912 1.00 91.19 78 ALA A O 1
ATOM 620 N N . ARG A 1 79 ? 22.308 -1.060 -26.543 1.00 89.81 79 ARG A N 1
ATOM 621 C CA . ARG A 1 79 ? 21.484 -1.072 -27.766 1.00 89.81 79 ARG A CA 1
ATOM 622 C C . ARG A 1 79 ? 22.354 -1.085 -29.023 1.00 89.81 79 ARG A C 1
ATOM 624 O O . ARG A 1 79 ? 22.072 -1.832 -29.951 1.00 89.81 79 ARG A O 1
ATOM 631 N N . ASP A 1 80 ? 23.413 -0.285 -29.014 1.00 92.50 80 ASP A N 1
ATOM 632 C CA . ASP A 1 80 ? 24.280 -0.039 -30.168 1.00 92.50 80 ASP A CA 1
ATOM 633 C C . ASP A 1 80 ? 25.470 -1.019 -30.236 1.00 92.50 80 ASP A C 1
ATOM 635 O O . ASP A 1 80 ? 26.382 -0.852 -31.046 1.00 92.50 80 ASP A O 1
ATOM 639 N N . GLY A 1 81 ? 25.497 -2.043 -29.373 1.00 93.19 81 GLY A N 1
ATOM 640 C CA . GLY A 1 81 ? 26.554 -3.059 -29.342 1.00 93.19 81 GLY A CA 1
ATOM 641 C C . GLY A 1 81 ? 27.947 -2.494 -29.054 1.00 93.19 81 GLY A C 1
ATOM 642 O O . GLY A 1 81 ? 28.938 -3.027 -29.549 1.00 93.19 81 GLY A O 1
ATOM 643 N N . HIS A 1 82 ? 28.025 -1.399 -28.293 1.00 93.88 82 HIS A N 1
ATOM 644 C CA . HIS A 1 82 ? 29.246 -0.628 -28.036 1.00 93.88 82 HIS A CA 1
ATOM 645 C C . HIS A 1 82 ? 29.935 -0.111 -29.314 1.00 93.88 82 HIS A C 1
ATOM 647 O O . HIS A 1 82 ? 31.150 0.101 -29.324 1.00 93.88 82 HIS A O 1
ATOM 653 N N . ARG A 1 83 ? 29.170 0.112 -30.392 1.00 93.50 83 ARG A N 1
ATOM 654 C CA . ARG A 1 83 ? 29.668 0.643 -31.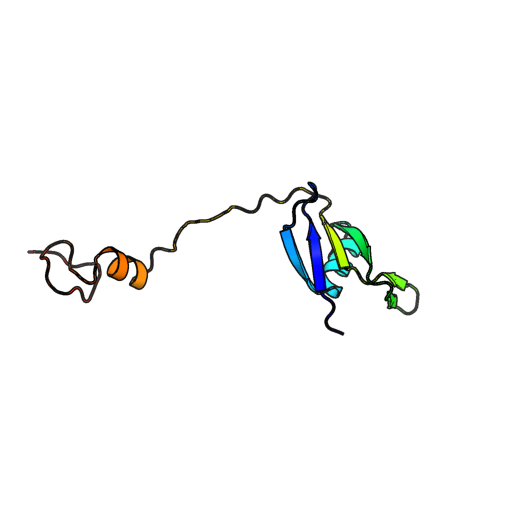669 1.00 93.50 83 ARG A CA 1
ATOM 655 C C . ARG A 1 83 ? 29.075 2.005 -31.989 1.00 93.50 83 ARG A C 1
ATOM 657 O O . ARG A 1 83 ? 27.894 2.263 -31.755 1.00 93.50 83 ARG A O 1
ATOM 664 N N . CYS A 1 84 ? 29.908 2.870 -32.558 1.00 92.06 84 CYS A N 1
ATOM 665 C CA . CYS A 1 84 ? 29.504 4.189 -33.008 1.00 92.06 84 CYS A CA 1
ATOM 666 C C . CYS A 1 84 ? 28.534 4.035 -34.180 1.00 92.06 84 CYS A C 1
ATOM 668 O O . CYS A 1 84 ? 28.872 3.403 -35.179 1.00 92.06 84 CYS A O 1
ATOM 670 N N . GLN A 1 85 ? 27.347 4.633 -34.075 1.00 89.25 85 GLN A N 1
ATOM 671 C CA . GLN A 1 85 ? 26.323 4.550 -35.124 1.00 89.25 85 GLN A CA 1
ATOM 672 C C . GLN A 1 85 ? 26.648 5.399 -36.366 1.00 89.25 85 GLN A C 1
ATOM 674 O O . GLN A 1 85 ? 25.964 5.273 -37.374 1.00 89.25 85 GLN A O 1
ATOM 679 N N . TYR A 1 86 ? 27.697 6.227 -36.314 1.00 89.38 86 TYR A N 1
ATOM 680 C CA . TYR A 1 86 ? 28.145 7.041 -37.446 1.00 89.38 86 TYR A CA 1
ATOM 681 C C . TYR A 1 86 ? 29.285 6.383 -38.229 1.00 89.38 86 TYR A C 1
ATOM 683 O O . TYR A 1 86 ? 29.216 6.288 -39.449 1.00 89.38 86 TYR A O 1
ATOM 691 N N . CYS A 1 87 ? 30.331 5.911 -37.540 1.00 90.31 87 CYS A N 1
ATOM 692 C CA . CYS A 1 87 ? 31.548 5.395 -38.183 1.00 90.31 87 CYS A CA 1
ATOM 693 C C . CYS A 1 87 ? 31.822 3.900 -37.934 1.00 90.31 87 CYS A C 1
ATOM 695 O O . CYS A 1 87 ? 32.752 3.343 -38.511 1.00 90.31 87 CYS A O 1
ATOM 697 N N . GLY A 1 88 ? 31.046 3.226 -37.076 1.00 89.50 88 GLY A N 1
ATOM 698 C CA . GLY A 1 88 ? 31.157 1.782 -36.820 1.00 89.50 88 GLY A CA 1
ATOM 699 C C . GLY A 1 88 ? 32.307 1.336 -35.902 1.00 89.50 88 GLY A C 1
ATOM 700 O O . GLY A 1 88 ? 32.377 0.150 -35.548 1.00 89.50 88 GLY A O 1
ATOM 701 N N . SER A 1 89 ? 33.186 2.256 -35.483 1.00 90.94 89 SER A N 1
ATOM 702 C CA . SER A 1 89 ? 34.270 1.998 -34.523 1.00 90.94 89 SER A CA 1
ATOM 703 C C . SER A 1 89 ? 33.729 1.714 -33.111 1.00 90.94 89 SER A C 1
ATOM 705 O O . SER A 1 89 ? 32.553 1.980 -32.843 1.00 90.94 89 SER A O 1
ATOM 707 N N . PRO A 1 90 ? 34.553 1.208 -32.172 1.00 93.31 90 PRO A N 1
ATOM 708 C CA . PRO A 1 90 ? 34.181 1.172 -30.758 1.00 93.31 90 PRO A CA 1
ATOM 709 C C . PRO A 1 90 ? 33.720 2.555 -30.277 1.00 93.31 90 PRO A C 1
ATOM 711 O O . PRO A 1 90 ? 34.348 3.566 -30.603 1.00 93.31 90 PRO A O 1
ATOM 714 N N . ALA A 1 91 ? 32.600 2.605 -29.556 1.00 90.94 91 ALA A N 1
ATOM 715 C CA . ALA A 1 91 ? 32.033 3.848 -29.045 1.00 90.94 91 ALA A CA 1
ATOM 716 C C . ALA A 1 91 ? 32.482 4.108 -27.601 1.00 90.94 91 ALA A C 1
ATOM 718 O O . ALA A 1 91 ? 32.240 3.291 -26.714 1.00 90.94 91 ALA A O 1
ATOM 719 N N . GLU A 1 92 ? 33.076 5.278 -27.363 1.00 86.44 92 GLU A N 1
ATOM 720 C CA . GLU A 1 92 ? 33.481 5.748 -26.026 1.00 86.44 92 GLU A CA 1
ATOM 721 C C . GLU A 1 92 ? 32.532 6.824 -25.468 1.00 86.44 92 GLU A C 1
ATOM 723 O O . GLU A 1 92 ? 32.407 7.003 -24.256 1.00 86.44 92 GLU A O 1
ATOM 728 N N . ASN A 1 93 ? 31.806 7.514 -26.351 1.00 86.62 93 ASN A N 1
ATOM 729 C CA . ASN A 1 93 ? 30.793 8.520 -26.037 1.00 86.62 93 ASN A CA 1
ATOM 730 C C . ASN A 1 93 ? 29.566 8.359 -26.959 1.00 86.62 93 ASN A C 1
ATOM 732 O O . ASN A 1 93 ? 29.571 7.533 -27.870 1.00 86.62 93 ASN A O 1
ATOM 736 N N . ILE A 1 94 ? 28.491 9.101 -26.674 1.00 86.19 94 ILE A N 1
ATOM 737 C CA . ILE A 1 94 ? 27.257 9.086 -27.484 1.00 86.19 94 ILE A CA 1
ATOM 738 C C . ILE A 1 94 ? 27.341 10.088 -28.642 1.00 86.19 94 ILE A C 1
ATOM 740 O O . ILE A 1 94 ? 26.814 9.828 -29.719 1.00 86.19 94 ILE A O 1
ATOM 744 N N . ASP A 1 95 ? 28.017 11.215 -28.428 1.00 82.94 95 ASP A N 1
ATOM 745 C CA . ASP A 1 95 ? 27.963 12.390 -29.304 1.00 82.94 95 ASP A CA 1
ATOM 746 C C . ASP A 1 95 ? 29.018 12.360 -30.422 1.00 82.94 95 ASP A C 1
ATOM 748 O O . ASP A 1 95 ? 29.591 13.386 -30.780 1.00 82.94 95 ASP A O 1
ATOM 752 N N . HIS A 1 96 ? 29.321 11.185 -30.970 1.00 80.38 96 HIS A N 1
ATOM 753 C CA . HIS A 1 96 ? 30.300 11.075 -32.049 1.00 80.38 96 HIS A CA 1
ATOM 754 C C . HIS A 1 96 ? 29.763 11.772 -33.310 1.00 80.38 96 HIS A C 1
ATOM 756 O O . HIS A 1 96 ? 28.721 11.385 -33.825 1.00 80.38 96 HIS A O 1
ATOM 762 N N . VAL A 1 97 ? 30.476 12.770 -33.833 1.00 77.75 97 VAL A N 1
ATOM 763 C CA . VAL A 1 97 ? 30.135 13.467 -35.086 1.00 77.75 97 VAL A CA 1
ATOM 764 C C . VAL A 1 97 ? 31.282 13.283 -36.077 1.00 77.75 97 VAL A C 1
ATOM 766 O O . VAL A 1 97 ? 32.446 13.387 -35.694 1.00 77.75 97 VAL A O 1
ATOM 769 N N . VAL A 1 98 ? 30.958 12.983 -37.336 1.00 73.25 98 VAL A N 1
ATOM 770 C CA . VAL A 1 98 ? 31.936 12.863 -38.430 1.00 73.25 98 VAL A CA 1
ATOM 771 C C . VAL A 1 98 ? 32.109 14.245 -39.083 1.00 73.25 98 VAL A C 1
ATOM 773 O O . VAL A 1 98 ? 31.083 14.853 -39.393 1.00 73.25 98 VAL A O 1
ATOM 776 N N . PRO A 1 99 ? 33.346 14.756 -39.250 1.00 75.69 99 PRO A N 1
ATOM 777 C CA . PRO A 1 99 ? 33.616 16.019 -39.944 1.00 75.69 99 PRO A CA 1
ATOM 778 C C . PRO A 1 99 ? 33.227 16.015 -41.425 1.00 75.69 99 PRO A C 1
ATOM 780 O O . PRO A 1 99 ? 33.335 14.941 -42.063 1.00 75.69 99 PRO A O 1
#

Radius of gyration: 24.16 Å; chains: 1; bounding box: 45×27×66 Å

Sequence (99 aa):
MTGRALVLNATYEALCVVSSRRALVLVLDDKAELVHGTGREYRSERARFP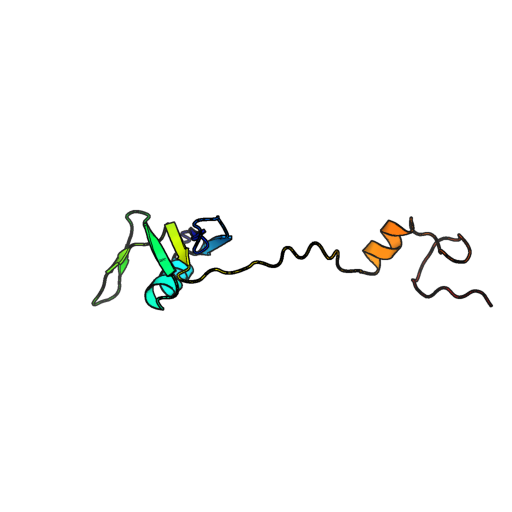EPSVVRLSQYVRIPRQTKVAISRRSVFARDGHRCQYCGSPAENIDHVVP

Foldseek 3Di:
DFAKAFEAELVRHTDDIDTLVVLVVCVVVVQKDAPDAPPDWDDDPVDIHGRGRYIYGPHGDDDPPPPPPPDDQVVVCVVVVQAAPPPRHRHPGPPDDDD

Secondary structure (DSSP, 8-state):
---EEEEEPTTS-EEEEEEHHHHHHHHHTTSEEEEEEEEEEEE-SS-EEEEEEEEEESS-------------HHHHHHHTTTB-TTT-SBPS-S-----